Protein AF-A0A3D1JQL0-F1 (afdb_monomer_lite)

Sequence (124 aa):
MVAGLLCALAGPVAAADKVALISSTMVLERKFKLMQEAARAQGVELAWTQVDAEGEKGVARVLDGARLVIVDAPRSEDQALVERVAGAQIRAARLPGVGIHVMSPPVRLRPQGLPPAQAQRVFD

Foldseek 3Di:
DPDPPPVVPCDPPPQAQAEEEEFAVVDPVVVVVVVQVVSVVVSHHYQYDHCVPCFLNSLVVRLVNHQEYEYEQQDPVRVVSCCVGNVVVVVVSLHWYWYAHNNPVVPRIDTDPDDPVVSVVVVD

Secondary structure (DSSP, 8-state):
--SSSSTTS-------EEEEEEE-TTS-HHHHHHHHHHHHHTTEEEEEEETTTTHHHHHHHHHTT-SEEEEE--SHHHHHHHHHHHHHHHHHHT--EEEE-TT-GGGSEEEESS-HHHHHHHH-

Structure (mmCIF, N/CA/C/O backbone):
data_AF-A0A3D1JQL0-F1
#
_entry.id   AF-A0A3D1JQL0-F1
#
loop_
_atom_site.group_PDB
_atom_site.id
_atom_site.type_symbol
_atom_site.label_atom_id
_atom_site.label_alt_id
_atom_site.label_comp_id
_atom_site.label_asym_id
_atom_site.label_entity_id
_atom_site.label_seq_id
_atom_site.pdbx_PDB_ins_code
_atom_site.Cartn_x
_atom_site.Cartn_y
_atom_site.Cartn_z
_atom_site.occupancy
_atom_site.B_iso_or_equiv
_atom_site.auth_seq_id
_atom_site.auth_comp_id
_atom_site.auth_asym_id
_atom_site.auth_atom_id
_atom_site.pdbx_PDB_model_num
ATOM 1 N N . MET A 1 1 ? -22.987 20.445 40.767 1.00 41.12 1 MET A N 1
ATOM 2 C CA . MET A 1 1 ? -22.070 19.344 40.394 1.00 41.12 1 MET A CA 1
ATOM 3 C C . MET A 1 1 ? -22.848 18.230 39.686 1.00 41.12 1 MET A C 1
ATOM 5 O O . MET A 1 1 ? -23.111 17.216 40.305 1.00 41.12 1 MET A O 1
ATOM 9 N N . VAL A 1 2 ? -23.265 18.406 38.425 1.00 45.25 2 VAL A N 1
ATOM 10 C CA . VAL A 1 2 ? -23.885 17.323 37.618 1.00 45.25 2 VAL A CA 1
ATOM 11 C C . VAL A 1 2 ? -23.589 17.567 36.128 1.00 45.25 2 VAL A C 1
ATOM 13 O O . VAL A 1 2 ? -24.484 17.802 35.331 1.00 45.25 2 VAL A O 1
ATOM 16 N N . ALA A 1 3 ? -22.310 17.615 35.754 1.00 44.72 3 ALA A N 1
ATOM 17 C CA . ALA A 1 3 ? -21.904 17.733 34.343 1.00 44.72 3 ALA A CA 1
ATOM 18 C C . ALA A 1 3 ? -20.749 16.787 33.957 1.00 44.72 3 ALA A C 1
ATOM 20 O O . ALA A 1 3 ? -20.363 16.731 32.797 1.00 44.72 3 ALA A O 1
ATOM 21 N N . GLY A 1 4 ? -20.204 16.022 34.911 1.00 45.16 4 GLY A N 1
ATOM 22 C CA . GLY A 1 4 ? -19.012 15.191 34.697 1.00 45.16 4 GLY A CA 1
ATOM 23 C C . GLY A 1 4 ? -19.271 13.729 34.319 1.00 45.16 4 GLY A C 1
ATOM 24 O O . GLY A 1 4 ? -18.312 13.012 34.069 1.00 45.16 4 GLY A O 1
ATOM 25 N N . LEU A 1 5 ? -20.527 13.262 34.288 1.00 47.19 5 LEU A N 1
ATOM 26 C CA . LEU A 1 5 ? -20.834 11.823 34.185 1.00 47.19 5 LEU A CA 1
ATOM 27 C C . LEU A 1 5 ? -21.217 11.342 32.771 1.00 47.19 5 LEU A C 1
ATOM 29 O O . LEU A 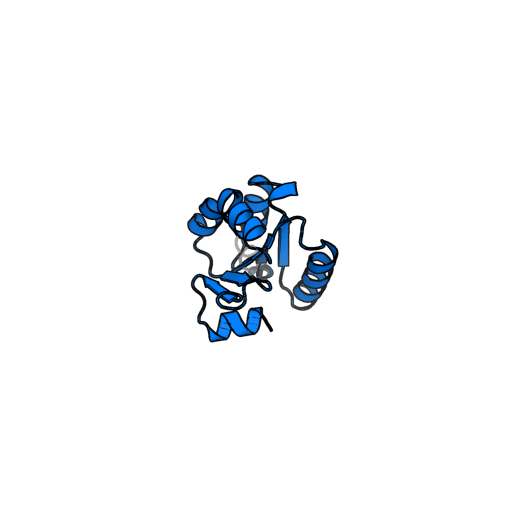1 5 ? -21.353 10.145 32.553 1.00 47.19 5 LEU A O 1
ATOM 33 N N . LEU A 1 6 ? -21.371 12.243 31.796 1.00 40.00 6 LEU A N 1
ATOM 34 C CA . LEU A 1 6 ? -21.814 11.883 30.437 1.00 40.00 6 LEU A CA 1
ATOM 35 C C . LEU A 1 6 ? -20.669 11.644 29.436 1.00 40.00 6 LEU A C 1
ATOM 37 O O . LEU A 1 6 ? -20.901 11.036 28.397 1.00 40.00 6 LEU A O 1
ATOM 41 N N . CYS A 1 7 ? -19.427 12.021 29.758 1.00 46.16 7 CYS A N 1
ATOM 42 C CA . CYS A 1 7 ? -18.273 11.773 28.878 1.00 46.16 7 CYS A CA 1
ATOM 43 C C . CYS A 1 7 ? -17.655 10.368 29.023 1.00 46.16 7 CYS A C 1
ATOM 45 O O . CYS A 1 7 ? -16.744 10.035 28.274 1.00 46.16 7 CYS A O 1
ATOM 47 N N . ALA A 1 8 ? -18.137 9.535 29.952 1.00 46.69 8 ALA A N 1
ATOM 48 C CA . ALA A 1 8 ? -17.598 8.190 30.189 1.00 46.69 8 ALA A CA 1
ATOM 49 C C . ALA A 1 8 ? -18.306 7.073 29.391 1.00 46.69 8 ALA A C 1
ATOM 51 O O . ALA A 1 8 ? -17.913 5.915 29.489 1.00 46.69 8 ALA A O 1
ATOM 52 N N . LEU A 1 9 ? -19.342 7.402 28.605 1.00 47.66 9 LEU A N 1
ATOM 53 C CA . LEU A 1 9 ? -20.126 6.431 27.822 1.00 47.66 9 LEU A CA 1
ATOM 54 C C . LEU A 1 9 ? -19.889 6.508 26.308 1.00 47.66 9 LEU A C 1
ATOM 56 O O . LEU A 1 9 ? -20.418 5.682 25.566 1.00 47.66 9 LEU A O 1
ATOM 60 N N . ALA A 1 10 ? -19.050 7.433 25.839 1.00 44.28 10 ALA A N 1
ATOM 61 C CA . ALA A 1 10 ? -18.492 7.361 24.495 1.00 44.28 10 ALA A CA 1
ATOM 62 C C . ALA A 1 10 ? -17.338 6.349 24.508 1.00 44.28 10 ALA A C 1
ATOM 64 O O . ALA A 1 10 ? -16.163 6.712 24.467 1.00 44.28 10 ALA A O 1
ATOM 65 N N . GLY A 1 11 ? -17.680 5.063 24.639 1.00 44.03 11 GLY A N 1
ATOM 66 C CA . GLY A 1 11 ? -16.738 3.989 24.343 1.00 44.03 11 GLY A CA 1
ATOM 67 C C . GLY A 1 11 ? -16.144 4.215 22.949 1.00 44.03 11 GLY A C 1
ATOM 68 O O . GLY A 1 11 ? -16.818 4.805 22.097 1.00 44.03 11 GLY A O 1
ATOM 69 N N . PRO A 1 12 ? -14.889 3.805 22.701 1.00 45.38 12 PRO A N 1
ATOM 70 C CA . PRO A 1 12 ? -14.293 3.972 21.390 1.00 45.38 12 PRO A CA 1
ATOM 71 C C . PRO A 1 12 ? -15.214 3.272 20.394 1.00 45.38 12 PRO A C 1
ATOM 73 O O . PRO A 1 12 ? -15.405 2.058 20.466 1.00 45.38 12 PRO A O 1
ATOM 76 N N . VAL A 1 13 ? -15.812 4.041 19.478 1.00 41.56 13 VAL A N 1
ATOM 77 C CA . VAL A 1 13 ? -16.241 3.485 18.195 1.00 41.56 13 VAL A CA 1
ATOM 78 C C . VAL A 1 13 ? -15.018 2.720 17.728 1.00 41.56 13 VAL A C 1
ATOM 80 O O . VAL A 1 13 ? -13.959 3.335 17.599 1.00 41.56 13 VAL A O 1
ATOM 83 N N . ALA A 1 14 ? -15.113 1.393 17.640 1.00 45.06 14 ALA A N 1
ATOM 84 C CA . ALA A 1 14 ? -14.010 0.565 17.190 1.00 45.06 14 ALA A CA 1
ATOM 85 C C . ALA A 1 14 ? -13.606 1.115 15.824 1.00 45.06 14 ALA A C 1
ATOM 87 O O . ALA A 1 14 ? -14.321 0.927 14.840 1.00 45.06 14 ALA A O 1
ATOM 88 N N . ALA A 1 15 ? -12.547 1.926 15.805 1.00 55.78 15 ALA A N 1
ATOM 89 C CA . ALA A 1 15 ? -12.046 2.514 14.585 1.00 55.78 15 ALA A CA 1
ATOM 90 C C . ALA A 1 15 ? -11.703 1.325 13.698 1.00 55.78 15 ALA A C 1
ATOM 92 O O . ALA A 1 15 ? -10.980 0.435 14.152 1.00 55.78 15 ALA A O 1
ATOM 93 N N . ALA A 1 16 ? -12.299 1.282 12.505 1.00 63.28 16 ALA A N 1
ATOM 94 C CA . ALA A 1 16 ? -12.028 0.244 11.527 1.00 63.28 16 ALA A CA 1
ATOM 95 C C . ALA A 1 16 ? -10.515 0.021 11.463 1.00 63.28 16 ALA A C 1
ATOM 97 O O . ALA A 1 16 ? -9.754 0.992 11.387 1.00 63.28 16 ALA A O 1
ATOM 98 N N . ASP A 1 17 ? -10.073 -1.234 11.550 1.00 88.44 17 ASP A N 1
ATOM 99 C CA . ASP A 1 17 ? -8.651 -1.523 11.420 1.00 88.44 17 ASP A CA 1
ATOM 100 C C . ASP A 1 17 ? -8.205 -1.001 10.052 1.00 88.44 17 ASP A C 1
ATOM 102 O O . ASP A 1 17 ? -8.734 -1.407 9.015 1.00 88.44 17 ASP A O 1
ATOM 106 N N . LYS A 1 18 ? -7.287 -0.031 10.050 1.00 94.75 18 LYS A N 1
ATOM 107 C CA . LYS A 1 18 ? -6.802 0.592 8.822 1.00 94.75 18 LYS A CA 1
ATOM 108 C C . LYS A 1 18 ? -5.606 -0.179 8.280 1.00 94.75 18 LYS A C 1
ATOM 110 O O . LYS A 1 18 ? -4.629 -0.423 8.993 1.00 94.75 18 LYS A O 1
ATOM 115 N N . VAL A 1 19 ? -5.663 -0.523 7.002 1.00 95.81 19 VAL A N 1
ATOM 116 C CA . VAL A 1 19 ? -4.597 -1.176 6.244 1.00 95.81 19 VAL A CA 1
ATOM 117 C C . VAL A 1 19 ? -4.103 -0.211 5.175 1.00 95.81 19 VAL A C 1
ATOM 119 O O . VAL A 1 19 ? -4.881 0.275 4.352 1.00 95.81 19 VAL A O 1
ATOM 122 N N . ALA A 1 20 ? -2.800 0.058 5.178 1.00 97.31 20 ALA A N 1
ATOM 123 C CA . ALA A 1 20 ? -2.141 0.836 4.141 1.00 97.31 20 ALA A CA 1
ATOM 124 C C . ALA A 1 20 ? -1.753 -0.078 2.974 1.00 97.31 20 ALA A C 1
ATOM 126 O O . ALA A 1 20 ? -1.102 -1.100 3.183 1.00 97.31 20 ALA A O 1
ATOM 127 N N . LEU A 1 21 ? -2.096 0.308 1.748 1.00 97.00 21 LEU A N 1
ATOM 128 C CA . LEU A 1 21 ? -1.628 -0.336 0.525 1.00 97.00 21 LEU A CA 1
ATOM 129 C C . LEU A 1 21 ? -0.783 0.648 -0.288 1.00 97.00 21 LEU A C 1
ATOM 131 O O . LEU A 1 21 ? -1.238 1.725 -0.669 1.00 97.00 21 LEU A O 1
ATOM 135 N N . ILE A 1 22 ? 0.461 0.272 -0.563 1.00 97.25 22 ILE A N 1
ATOM 136 C CA . ILE A 1 22 ? 1.428 1.086 -1.302 1.00 97.25 22 ILE A CA 1
ATOM 137 C C . ILE A 1 22 ? 1.786 0.342 -2.587 1.00 97.25 22 ILE A C 1
ATOM 139 O O . ILE A 1 22 ? 2.212 -0.812 -2.536 1.00 97.25 22 ILE A O 1
ATOM 143 N N . SER A 1 23 ? 1.603 0.991 -3.735 1.00 96.81 23 SER A N 1
ATOM 144 C CA . SER A 1 23 ? 1.845 0.391 -5.052 1.00 96.81 23 SER A CA 1
ATOM 145 C C . SER A 1 23 ? 2.393 1.409 -6.065 1.00 96.81 23 SER A C 1
ATOM 147 O O . SER A 1 23 ? 2.790 2.508 -5.676 1.00 96.81 23 SER A O 1
ATOM 149 N N . SER A 1 24 ? 2.432 1.050 -7.351 1.00 94.88 24 SER A N 1
ATOM 150 C CA . SER A 1 24 ? 2.766 1.909 -8.498 1.00 94.88 24 SER A CA 1
ATOM 151 C C . SER A 1 24 ? 1.624 1.919 -9.528 1.00 94.88 24 SER A C 1
ATOM 153 O O . SER A 1 24 ? 0.695 1.108 -9.449 1.00 94.88 24 SER A O 1
ATOM 155 N N . THR A 1 25 ? 1.685 2.808 -10.523 1.00 93.38 25 THR A N 1
ATOM 156 C CA . THR A 1 25 ? 0.691 2.897 -11.616 1.00 93.38 25 THR A CA 1
ATOM 157 C C . THR A 1 25 ? 0.658 1.677 -12.536 1.00 93.38 25 THR A C 1
ATOM 159 O O . THR A 1 25 ? -0.316 1.488 -13.266 1.00 93.38 25 THR A O 1
ATOM 162 N N . MET A 1 26 ? 1.661 0.793 -12.465 1.00 90.44 26 MET A N 1
ATOM 163 C CA . MET A 1 26 ? 1.616 -0.521 -13.117 1.00 90.44 26 MET A CA 1
ATOM 164 C C . MET A 1 26 ? 0.425 -1.360 -12.620 1.00 90.44 26 MET A C 1
ATOM 166 O O . MET A 1 26 ? -0.186 -2.108 -13.388 1.00 90.44 26 MET A O 1
ATOM 170 N N . VAL A 1 27 ? 0.059 -1.250 -11.341 1.00 87.00 27 VAL A N 1
ATOM 171 C CA . VAL A 1 27 ? -1.102 -1.964 -10.808 1.00 87.00 27 VAL A CA 1
ATOM 172 C C . VAL A 1 27 ? -2.361 -1.128 -11.018 1.00 87.00 27 VAL A C 1
ATOM 174 O O . VAL A 1 27 ? -2.457 0.014 -10.579 1.00 87.00 27 VAL A O 1
ATOM 177 N N . LEU A 1 28 ? -3.358 -1.719 -11.678 1.00 88.56 28 LEU A N 1
ATOM 178 C CA . LEU A 1 28 ? -4.597 -1.032 -12.042 1.00 88.56 28 LEU A CA 1
ATOM 179 C C . LEU A 1 28 ? -5.378 -0.572 -10.804 1.00 88.56 28 LEU A C 1
ATOM 181 O O . LEU A 1 28 ? -5.759 -1.403 -9.980 1.00 88.56 28 LEU A O 1
ATOM 185 N N . GLU A 1 29 ? -5.759 0.708 -10.745 1.00 90.38 29 GLU A N 1
ATOM 186 C CA . GLU A 1 29 ? -6.573 1.264 -9.647 1.00 90.38 29 GLU A CA 1
ATOM 187 C C . GLU A 1 29 ? -7.863 0.478 -9.384 1.00 90.38 29 GLU A C 1
ATOM 189 O O . GLU A 1 29 ? -8.332 0.379 -8.250 1.00 90.38 29 GLU A O 1
ATOM 194 N N . ARG A 1 30 ? -8.453 -0.110 -10.435 1.00 92.25 30 ARG A N 1
ATOM 195 C CA . ARG A 1 30 ? -9.653 -0.947 -10.311 1.00 92.25 30 ARG A CA 1
ATOM 196 C C . ARG A 1 30 ? -9.440 -2.104 -9.330 1.00 92.25 30 ARG A C 1
ATOM 198 O O . ARG A 1 30 ? -10.375 -2.443 -8.614 1.00 92.25 30 ARG A O 1
ATOM 205 N N . LYS A 1 31 ? -8.230 -2.675 -9.261 1.00 90.75 31 LYS A N 1
ATOM 206 C CA . LYS A 1 31 ? -7.869 -3.693 -8.264 1.00 90.75 31 LYS A CA 1
ATOM 207 C C . LYS A 1 31 ? -8.059 -3.143 -6.852 1.00 90.75 31 LYS A C 1
ATOM 209 O O . LYS A 1 31 ? -8.717 -3.778 -6.037 1.00 90.75 31 LYS A O 1
ATOM 214 N N . PHE A 1 32 ? -7.541 -1.947 -6.583 1.00 92.81 32 PHE A N 1
ATOM 215 C CA . PHE A 1 32 ? -7.611 -1.341 -5.256 1.00 92.81 32 PHE A CA 1
ATOM 216 C C . PHE A 1 32 ? -9.027 -0.938 -4.875 1.00 92.81 32 PHE A C 1
ATOM 218 O O . PHE A 1 32 ? -9.416 -1.172 -3.739 1.00 92.81 32 PHE A O 1
ATOM 225 N N . LYS A 1 33 ? -9.834 -0.440 -5.817 1.00 93.00 33 LYS A N 1
ATOM 226 C CA . LYS A 1 33 ? -11.259 -0.162 -5.569 1.00 93.00 33 LYS A CA 1
ATOM 227 C C . LYS A 1 33 ? -12.022 -1.426 -5.155 1.00 93.00 33 LYS A C 1
ATOM 229 O O . LYS A 1 33 ? -12.716 -1.408 -4.146 1.00 93.00 33 LYS A O 1
ATOM 234 N N . LEU A 1 34 ? -11.810 -2.542 -5.858 1.00 94.19 34 LEU A N 1
ATOM 235 C CA . LEU A 1 34 ? -12.414 -3.831 -5.494 1.00 94.19 34 LEU A CA 1
ATOM 236 C C . LEU A 1 34 ? -11.935 -4.322 -4.118 1.00 94.19 34 LEU A C 1
ATOM 238 O O . LEU A 1 34 ? -12.735 -4.795 -3.314 1.00 94.19 34 LEU A O 1
ATOM 242 N N . MET A 1 35 ? -10.642 -4.177 -3.815 1.00 93.44 35 MET A N 1
ATOM 243 C CA . MET A 1 35 ? -10.105 -4.519 -2.494 1.00 93.44 35 MET A CA 1
ATOM 244 C C . MET A 1 35 ? -10.665 -3.612 -1.390 1.00 93.44 35 MET A C 1
ATOM 246 O O . MET A 1 35 ? -10.934 -4.095 -0.295 1.00 93.44 35 MET A O 1
ATOM 250 N N . GLN A 1 36 ? -10.872 -2.319 -1.660 1.00 94.19 36 GLN A N 1
ATOM 251 C CA . GLN A 1 36 ? -11.485 -1.380 -0.718 1.00 94.19 36 GLN A CA 1
ATOM 252 C C . GLN A 1 36 ? -12.929 -1.753 -0.409 1.00 94.19 36 GLN A C 1
ATOM 254 O O . GLN A 1 36 ? -13.324 -1.736 0.752 1.00 94.19 36 GLN A O 1
ATOM 259 N N . GLU A 1 37 ? -13.709 -2.104 -1.430 1.00 93.31 37 GLU A N 1
ATOM 260 C CA . GLU A 1 37 ? -15.085 -2.573 -1.265 1.00 93.31 37 GLU A CA 1
ATOM 261 C C . GLU A 1 37 ? -15.135 -3.850 -0.417 1.00 93.31 37 GLU A C 1
ATOM 263 O O . GLU A 1 37 ? -15.902 -3.919 0.546 1.00 93.31 37 GLU A O 1
ATOM 268 N N . ALA A 1 38 ? -14.265 -4.821 -0.712 1.00 92.00 38 ALA A N 1
ATOM 269 C CA . ALA A 1 38 ? -14.163 -6.063 0.049 1.00 92.00 38 ALA A CA 1
ATOM 270 C C . ALA A 1 38 ? -13.719 -5.830 1.506 1.00 92.00 38 ALA A C 1
ATOM 272 O O . ALA A 1 38 ? -14.319 -6.383 2.425 1.00 92.00 38 ALA A O 1
ATOM 273 N N . ALA A 1 39 ? -12.710 -4.983 1.734 1.00 92.56 39 ALA A N 1
ATOM 274 C CA . ALA A 1 39 ? -12.238 -4.629 3.073 1.00 92.56 39 ALA A CA 1
ATOM 275 C C . ALA A 1 39 ? -13.330 -3.910 3.877 1.00 92.56 39 ALA A C 1
ATOM 277 O O . ALA A 1 39 ? -13.598 -4.263 5.026 1.00 92.56 39 ALA A O 1
ATOM 278 N N . ARG A 1 40 ? -14.035 -2.965 3.246 1.00 92.50 40 ARG A N 1
ATOM 279 C CA . ARG A 1 40 ? -15.133 -2.226 3.875 1.00 92.50 40 ARG A CA 1
ATOM 280 C C . ARG A 1 40 ? -16.277 -3.147 4.290 1.00 92.50 40 ARG A C 1
ATOM 282 O O . ARG A 1 40 ? -16.839 -2.947 5.364 1.00 92.50 40 ARG A O 1
ATOM 289 N N . ALA A 1 41 ? -16.601 -4.160 3.484 1.00 91.50 41 ALA A N 1
ATOM 290 C CA . ALA A 1 41 ? -17.599 -5.171 3.839 1.00 91.50 41 ALA A CA 1
ATOM 291 C C . ALA A 1 41 ? -17.222 -5.972 5.103 1.00 91.50 41 ALA A C 1
ATOM 293 O O . ALA A 1 41 ? -18.104 -6.510 5.765 1.00 91.50 41 ALA A O 1
ATOM 294 N N . GLN A 1 42 ? -15.934 -6.003 5.460 1.00 90.06 42 GLN A N 1
ATOM 295 C CA . GLN A 1 42 ? -15.394 -6.642 6.664 1.00 90.06 42 GLN A CA 1
ATOM 296 C C . GLN A 1 42 ? -15.097 -5.646 7.801 1.00 90.06 42 GLN A C 1
ATOM 298 O O . GLN A 1 42 ? -14.485 -6.018 8.798 1.00 90.06 42 GLN A O 1
ATOM 303 N N . GLY A 1 43 ? -15.494 -4.375 7.667 1.00 91.00 43 GLY A N 1
ATOM 304 C CA . GLY A 1 43 ? -15.217 -3.345 8.674 1.00 91.00 43 GLY A CA 1
ATOM 305 C C . GLY A 1 43 ? -13.749 -2.903 8.744 1.00 91.00 43 GLY A C 1
ATOM 306 O O . GLY A 1 43 ? -13.331 -2.352 9.758 1.00 91.00 43 GLY A O 1
ATOM 307 N N . VAL A 1 44 ? -12.975 -3.134 7.680 1.00 92.81 44 VAL A N 1
ATOM 308 C CA . VAL A 1 44 ? -11.566 -2.736 7.543 1.00 92.81 44 VAL A CA 1
ATOM 309 C C . VAL A 1 44 ? -11.477 -1.525 6.615 1.00 92.81 44 VAL A C 1
ATOM 311 O O . VAL A 1 44 ? -12.050 -1.519 5.523 1.00 92.81 44 VAL A O 1
ATOM 314 N N . GLU A 1 45 ? -10.736 -0.494 7.019 1.00 95.56 45 GLU A N 1
ATOM 315 C CA . GLU A 1 45 ? -10.418 0.628 6.134 1.00 95.56 45 GLU A CA 1
ATOM 316 C C . GLU A 1 45 ? -9.183 0.269 5.304 1.00 95.56 45 GLU A C 1
ATOM 318 O O . GLU A 1 45 ? -8.080 0.180 5.831 1.00 95.56 45 GLU A O 1
ATOM 323 N N . LEU A 1 46 ? -9.333 0.093 3.992 1.00 96.50 46 LEU A N 1
ATOM 324 C CA . LEU A 1 46 ? -8.184 -0.025 3.096 1.00 96.50 46 LEU A CA 1
ATOM 325 C C . LEU A 1 46 ? -7.879 1.341 2.468 1.00 96.50 46 LEU A C 1
ATOM 327 O O . LEU A 1 46 ? -8.642 1.839 1.638 1.00 96.50 46 LEU A O 1
ATOM 331 N N . ALA A 1 47 ? -6.749 1.940 2.832 1.00 97.12 47 ALA A N 1
ATOM 332 C CA . ALA A 1 47 ? -6.265 3.184 2.244 1.00 97.12 47 ALA A CA 1
ATOM 333 C C . ALA A 1 47 ? -5.096 2.883 1.304 1.00 97.12 47 ALA A C 1
ATOM 335 O O . ALA A 1 47 ? -4.132 2.240 1.712 1.00 97.12 47 ALA A O 1
ATOM 336 N N . TRP A 1 48 ? -5.160 3.350 0.055 1.00 97.56 48 TRP A N 1
ATOM 337 C CA . TRP A 1 48 ? -4.119 3.086 -0.939 1.00 97.56 48 TRP A CA 1
ATOM 338 C C . TRP A 1 48 ? -3.534 4.355 -1.562 1.00 97.56 48 TRP A C 1
ATOM 340 O O . TRP A 1 48 ? -4.140 5.432 -1.524 1.00 97.56 48 TRP A O 1
ATOM 350 N N . THR A 1 49 ? -2.314 4.207 -2.075 1.00 97.75 49 THR A N 1
ATOM 351 C CA . THR A 1 49 ? -1.557 5.228 -2.802 1.00 97.75 49 THR A CA 1
ATOM 352 C C . THR A 1 49 ? -0.692 4.568 -3.874 1.00 97.75 49 THR A C 1
ATOM 354 O O . THR A 1 49 ? -0.225 3.435 -3.704 1.00 97.75 49 THR A O 1
ATOM 357 N N . GLN A 1 50 ? -0.438 5.298 -4.956 1.00 97.19 50 GLN A N 1
ATOM 358 C CA . GLN A 1 50 ? 0.555 4.948 -5.969 1.00 97.19 50 GLN A CA 1
ATOM 359 C C . GLN A 1 50 ? 1.736 5.917 -5.866 1.00 97.19 50 GLN A C 1
ATOM 361 O O . GLN A 1 50 ? 1.566 7.135 -5.954 1.00 97.19 50 GLN A O 1
ATOM 366 N N . VAL A 1 51 ? 2.942 5.392 -5.636 1.00 96.94 51 VAL A N 1
ATOM 367 C CA . VAL A 1 51 ? 4.131 6.205 -5.309 1.00 96.94 51 VAL A CA 1
ATOM 368 C C . VAL A 1 51 ? 4.598 7.098 -6.463 1.00 96.94 51 VAL A C 1
ATOM 370 O O . VAL A 1 51 ? 5.220 8.127 -6.232 1.00 96.94 51 VAL A O 1
ATOM 373 N N . ASP A 1 52 ? 4.286 6.725 -7.696 1.00 95.19 52 ASP A N 1
ATOM 374 C CA . ASP A 1 52 ? 4.548 7.464 -8.933 1.00 95.19 52 ASP A CA 1
ATOM 375 C C . ASP A 1 52 ? 3.452 8.471 -9.302 1.00 95.19 52 ASP A C 1
ATOM 377 O O . ASP A 1 52 ? 3.676 9.304 -10.177 1.00 95.19 52 ASP A O 1
ATOM 381 N N . ALA A 1 53 ? 2.306 8.442 -8.615 1.00 96.00 53 ALA A N 1
ATOM 382 C CA . ALA A 1 53 ? 1.234 9.421 -8.778 1.00 96.00 53 ALA A CA 1
ATOM 383 C C . ALA A 1 53 ? 1.215 10.457 -7.639 1.00 96.00 53 ALA A C 1
ATOM 385 O O . ALA A 1 53 ? 1.177 11.6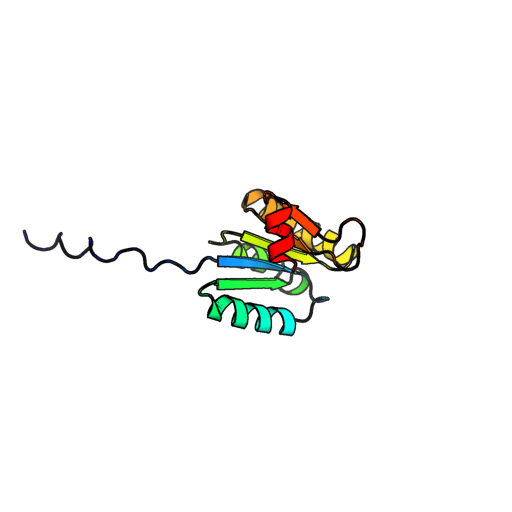60 -7.887 1.00 96.00 53 ALA A O 1
ATOM 386 N N . GLU A 1 54 ? 1.265 10.003 -6.382 1.00 96.75 54 GLU A N 1
ATOM 387 C CA . GLU A 1 54 ? 1.104 10.860 -5.194 1.00 96.75 54 GLU A CA 1
ATOM 388 C C . GLU A 1 54 ? 2.406 11.083 -4.405 1.00 96.75 54 GLU A C 1
ATOM 390 O O . GLU A 1 54 ? 2.466 11.946 -3.518 1.00 96.75 54 GLU A O 1
ATOM 395 N N . GLY A 1 55 ? 3.456 10.312 -4.704 1.00 97.19 55 GLY A N 1
ATOM 396 C CA . GLY A 1 55 ? 4.751 10.418 -4.038 1.00 97.19 55 GLY A CA 1
ATOM 397 C C . GLY A 1 55 ? 4.688 10.201 -2.524 1.00 97.19 55 GLY A C 1
ATOM 398 O O . GLY A 1 55 ? 3.797 9.544 -1.982 1.00 97.19 55 GLY A O 1
ATOM 399 N N . GLU A 1 56 ? 5.645 10.805 -1.823 1.00 97.56 56 GLU A N 1
ATOM 400 C CA . GLU A 1 56 ? 5.795 10.714 -0.366 1.00 97.56 56 GLU A CA 1
ATOM 401 C C . GLU A 1 56 ? 4.575 11.213 0.420 1.00 97.56 56 GLU A C 1
ATOM 403 O O . GLU A 1 56 ? 4.314 10.735 1.523 1.00 97.56 56 GLU A O 1
ATOM 408 N N . LYS A 1 57 ? 3.810 12.162 -0.137 1.00 97.69 57 LYS A N 1
ATOM 409 C CA . LYS A 1 57 ? 2.607 12.703 0.514 1.00 97.69 57 LYS A CA 1
ATOM 410 C C . LYS A 1 57 ? 1.490 11.666 0.571 1.00 97.69 57 LYS A C 1
ATOM 412 O O . LYS A 1 57 ? 0.853 11.515 1.612 1.00 97.69 57 LYS A O 1
ATOM 417 N N . GLY A 1 58 ? 1.278 10.936 -0.525 1.00 97.56 58 GLY A N 1
ATOM 418 C CA . GLY A 1 58 ? 0.321 9.833 -0.557 1.00 97.56 58 GLY A CA 1
ATOM 419 C C . GLY A 1 58 ? 0.713 8.718 0.411 1.00 97.56 58 GLY A C 1
ATOM 420 O O . GLY A 1 58 ? -0.141 8.196 1.123 1.00 97.56 58 GLY A O 1
ATOM 421 N N . VAL A 1 59 ? 2.014 8.412 0.511 1.00 97.88 59 VAL A N 1
ATOM 422 C CA . VAL A 1 59 ? 2.546 7.420 1.464 1.00 97.88 59 VAL A CA 1
ATOM 423 C C . VAL A 1 59 ? 2.249 7.822 2.910 1.00 97.88 59 VAL A C 1
ATOM 425 O O . VAL A 1 59 ? 1.667 7.030 3.651 1.00 97.88 59 VAL A O 1
ATOM 428 N N . ALA A 1 60 ? 2.550 9.063 3.296 1.00 97.75 60 ALA A N 1
ATOM 429 C CA . ALA A 1 60 ? 2.267 9.550 4.645 1.00 97.75 60 ALA A CA 1
ATOM 430 C C . ALA A 1 60 ? 0.767 9.463 4.988 1.00 97.75 60 ALA A C 1
ATOM 432 O O . ALA A 1 60 ? 0.402 8.987 6.061 1.00 97.75 60 ALA A O 1
ATOM 433 N N . ARG A 1 61 ? -0.110 9.844 4.047 1.00 97.75 61 ARG A N 1
ATOM 434 C CA . ARG A 1 61 ? -1.575 9.793 4.204 1.00 97.75 61 ARG A CA 1
ATOM 435 C C . ARG A 1 61 ? -2.102 8.377 4.457 1.00 97.75 61 ARG A C 1
ATOM 437 O O . ARG A 1 61 ? -3.012 8.189 5.268 1.00 97.75 61 ARG A O 1
ATOM 444 N N . VAL A 1 62 ? -1.593 7.381 3.732 1.00 97.56 62 VAL A N 1
ATOM 445 C CA . VAL A 1 62 ? -2.083 6.002 3.889 1.00 97.56 62 VAL A CA 1
ATOM 446 C C . VAL A 1 62 ? -1.515 5.323 5.128 1.00 97.56 62 VAL A C 1
ATOM 448 O O . VAL A 1 62 ? -2.227 4.529 5.733 1.00 97.56 62 VAL A O 1
ATOM 451 N N . LEU A 1 63 ? -0.280 5.653 5.524 1.00 97.19 63 LEU A N 1
ATOM 452 C CA . LEU A 1 63 ? 0.354 5.107 6.727 1.00 97.19 63 LEU A CA 1
ATOM 453 C C . LEU A 1 63 ? -0.227 5.685 8.023 1.00 97.19 63 LEU A C 1
ATOM 455 O O . LEU A 1 63 ? -0.228 4.991 9.038 1.00 97.19 63 LEU A O 1
ATOM 459 N N . ASP A 1 64 ? -0.728 6.921 8.007 1.00 95.94 64 ASP A N 1
ATOM 460 C CA . ASP A 1 64 ? -1.312 7.559 9.189 1.00 95.94 64 ASP A CA 1
ATOM 461 C C . ASP A 1 64 ? -2.475 6.735 9.767 1.00 95.94 64 ASP A C 1
ATOM 463 O O . ASP A 1 64 ? -3.457 6.456 9.080 1.00 95.94 64 ASP A O 1
ATOM 467 N N . GLY A 1 65 ? -2.352 6.294 11.019 1.00 93.94 65 GLY A N 1
ATOM 468 C CA . GLY A 1 65 ? -3.341 5.441 11.690 1.00 93.94 65 GLY A CA 1
ATOM 469 C C . GLY A 1 65 ? -3.442 3.995 11.178 1.00 93.94 65 GLY A C 1
ATOM 470 O O . GLY A 1 65 ? -4.283 3.245 11.676 1.00 93.94 65 GLY A O 1
ATOM 471 N N . ALA A 1 66 ? -2.614 3.575 10.213 1.00 96.19 66 ALA A N 1
ATOM 472 C CA . ALA A 1 66 ? -2.604 2.196 9.730 1.00 96.19 66 ALA A CA 1
ATOM 473 C C . ALA A 1 66 ? -2.001 1.237 10.768 1.00 96.19 66 ALA A C 1
ATOM 475 O O . ALA A 1 66 ? -1.063 1.573 11.488 1.00 96.19 66 ALA A O 1
ATOM 476 N N . ARG A 1 67 ? -2.525 0.011 10.821 1.00 94.56 67 ARG A N 1
ATOM 477 C CA . ARG A 1 67 ? -2.034 -1.075 11.689 1.00 94.56 67 ARG A CA 1
ATOM 478 C C . ARG A 1 67 ? -1.306 -2.174 10.921 1.00 94.56 67 ARG A C 1
ATOM 480 O O . ARG A 1 67 ? -0.642 -3.009 11.529 1.00 94.56 67 ARG A O 1
ATOM 487 N N . LEU A 1 68 ? -1.431 -2.168 9.597 1.00 93.31 68 LEU A N 1
ATOM 488 C CA . LEU A 1 68 ? -0.816 -3.120 8.681 1.00 93.31 68 LEU A CA 1
ATOM 489 C C . LEU A 1 68 ? -0.412 -2.397 7.393 1.00 93.31 68 LEU A C 1
ATOM 491 O O . LEU A 1 68 ? -1.150 -1.528 6.925 1.00 93.31 68 LEU A O 1
ATOM 495 N N . VAL A 1 69 ? 0.718 -2.784 6.800 1.00 95.56 69 VAL A N 1
ATOM 496 C CA . VAL A 1 69 ? 1.152 -2.303 5.481 1.00 95.56 69 VAL A CA 1
ATOM 497 C C . VAL A 1 69 ? 1.244 -3.443 4.462 1.00 95.56 69 VAL A C 1
ATOM 499 O O . VAL A 1 69 ? 1.831 -4.492 4.717 1.00 95.56 69 VAL A O 1
ATOM 502 N N . ILE A 1 70 ? 0.678 -3.234 3.278 1.00 95.19 70 ILE A N 1
ATOM 503 C CA . ILE A 1 70 ? 0.816 -4.112 2.115 1.00 95.19 70 ILE A CA 1
ATOM 504 C C . ILE A 1 70 ? 1.575 -3.333 1.043 1.00 95.19 70 ILE A C 1
ATOM 506 O O . ILE A 1 70 ? 1.159 -2.247 0.640 1.00 95.19 70 ILE A O 1
ATOM 510 N N . VAL A 1 71 ? 2.686 -3.890 0.572 1.00 95.06 71 VAL A N 1
ATOM 511 C CA . VAL A 1 71 ? 3.439 -3.357 -0.566 1.00 95.06 71 VAL A CA 1
ATOM 512 C C . VAL A 1 71 ? 3.154 -4.226 -1.782 1.00 95.06 71 VAL A C 1
ATOM 514 O O . VAL A 1 71 ? 3.598 -5.368 -1.836 1.00 95.06 71 VAL A O 1
ATOM 517 N N . ASP A 1 72 ? 2.426 -3.697 -2.760 1.00 93.12 72 ASP A N 1
ATOM 518 C CA . ASP A 1 72 ? 2.096 -4.399 -4.003 1.00 93.12 72 ASP A CA 1
ATOM 519 C C . ASP A 1 72 ? 2.946 -3.849 -5.148 1.00 93.12 72 ASP A C 1
ATOM 521 O O . ASP A 1 72 ? 2.639 -2.809 -5.728 1.00 93.12 72 ASP A O 1
ATOM 525 N N . ALA A 1 73 ? 4.052 -4.531 -5.439 1.00 91.38 73 ALA A N 1
ATOM 526 C CA . ALA A 1 73 ? 5.042 -4.107 -6.424 1.00 91.38 73 ALA A CA 1
ATOM 527 C C . ALA A 1 73 ? 5.451 -5.324 -7.273 1.00 91.38 73 ALA A C 1
ATOM 529 O O . ALA A 1 73 ? 6.363 -6.067 -6.884 1.00 91.38 73 ALA A O 1
ATOM 530 N N . PRO A 1 74 ? 4.751 -5.586 -8.395 1.00 83.00 74 PRO A N 1
ATOM 531 C CA . PRO A 1 74 ? 4.841 -6.855 -9.110 1.00 83.00 74 PRO A CA 1
ATOM 532 C C . PRO A 1 74 ? 6.200 -7.082 -9.780 1.00 83.00 74 PRO A C 1
ATOM 534 O O . PRO A 1 74 ? 6.652 -8.228 -9.797 1.00 83.00 74 PRO A O 1
ATOM 537 N N . ARG A 1 75 ? 6.853 -6.030 -10.301 1.00 88.94 75 ARG A N 1
ATOM 538 C CA . ARG A 1 75 ? 8.159 -6.092 -10.987 1.00 88.94 75 ARG A CA 1
ATOM 539 C C . ARG A 1 75 ? 9.286 -5.531 -10.128 1.00 88.94 75 ARG A C 1
ATOM 541 O O . ARG A 1 75 ? 9.051 -4.788 -9.179 1.00 88.94 75 ARG A O 1
ATOM 548 N N . SER A 1 76 ? 10.523 -5.852 -10.494 1.00 87.81 76 SER A N 1
ATOM 549 C CA . SER A 1 76 ? 11.717 -5.352 -9.804 1.00 87.81 76 SER A CA 1
ATOM 550 C C . SER A 1 76 ? 11.857 -3.828 -9.889 1.00 87.81 76 SER A C 1
ATOM 552 O O . SER A 1 76 ? 12.274 -3.209 -8.912 1.00 87.81 76 SER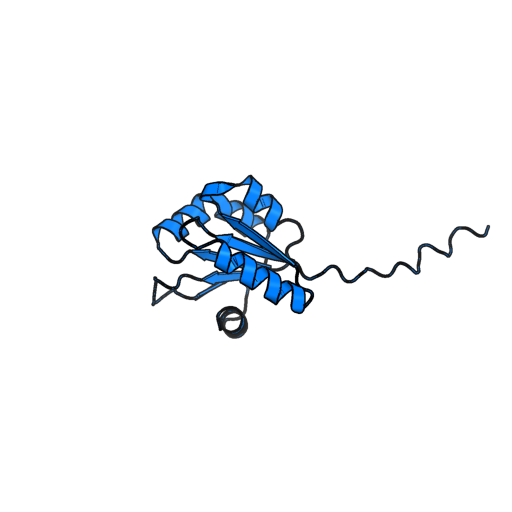 A O 1
ATOM 554 N N . GLU A 1 77 ? 11.482 -3.205 -11.014 1.00 90.44 77 GLU A N 1
ATOM 555 C CA . GLU A 1 77 ? 11.518 -1.739 -11.133 1.00 90.44 77 GLU A CA 1
ATOM 556 C C . GLU A 1 77 ? 10.502 -1.071 -10.196 1.00 90.44 77 GLU A C 1
ATOM 558 O O . GLU A 1 77 ? 10.845 -0.107 -9.513 1.00 90.44 77 GLU A O 1
ATOM 563 N N . ASP A 1 78 ? 9.286 -1.623 -10.101 1.00 91.69 78 ASP A N 1
ATOM 564 C CA . ASP A 1 78 ? 8.252 -1.146 -9.174 1.00 91.69 78 ASP A CA 1
ATOM 565 C C . ASP A 1 78 ? 8.716 -1.282 -7.718 1.00 91.69 78 ASP A C 1
ATOM 567 O O . ASP A 1 78 ? 8.522 -0.379 -6.907 1.00 91.69 78 ASP A O 1
ATOM 571 N N . GLN A 1 79 ? 9.376 -2.397 -7.386 1.00 91.81 79 GLN A N 1
ATOM 572 C CA . GLN A 1 79 ? 9.943 -2.629 -6.055 1.00 91.81 79 GLN A CA 1
ATOM 573 C C . GLN A 1 79 ? 10.991 -1.573 -5.706 1.00 91.81 79 GLN A C 1
ATOM 575 O O . GLN A 1 79 ? 10.938 -0.985 -4.627 1.00 91.81 79 GLN A O 1
ATOM 580 N N . ALA A 1 80 ? 11.928 -1.310 -6.622 1.00 93.50 80 ALA A N 1
ATOM 581 C CA . ALA A 1 80 ? 12.960 -0.298 -6.430 1.00 93.50 80 ALA A CA 1
ATOM 582 C C . ALA A 1 80 ? 12.360 1.110 -6.304 1.00 93.50 80 ALA A C 1
ATOM 584 O O . ALA A 1 80 ? 12.818 1.908 -5.486 1.00 93.50 80 ALA A O 1
ATOM 585 N N . LEU A 1 81 ? 11.314 1.407 -7.077 1.00 95.44 81 LEU A N 1
ATOM 586 C CA . LEU A 1 81 ? 10.609 2.681 -7.017 1.00 95.44 81 LEU A CA 1
ATOM 587 C C . LEU A 1 81 ? 9.893 2.880 -5.676 1.00 95.44 81 LEU A C 1
ATOM 589 O O . LEU A 1 81 ? 10.057 3.931 -5.053 1.00 95.44 81 LEU A O 1
ATOM 593 N N . VAL A 1 82 ? 9.148 1.875 -5.208 1.00 95.69 82 VAL A N 1
ATOM 594 C CA . VAL A 1 82 ? 8.488 1.917 -3.896 1.00 95.69 82 VAL A CA 1
ATOM 595 C C . VAL A 1 82 ? 9.517 2.036 -2.778 1.00 95.69 82 VAL A C 1
ATOM 597 O O . VAL A 1 82 ? 9.345 2.865 -1.891 1.00 95.69 82 VAL A O 1
ATOM 600 N N . GLU A 1 83 ? 10.614 1.282 -2.826 1.00 95.44 83 GLU A N 1
ATOM 601 C CA . GLU A 1 83 ? 11.684 1.398 -1.832 1.00 95.44 83 GLU A CA 1
ATOM 602 C C . GLU A 1 83 ? 12.297 2.808 -1.822 1.00 95.44 83 GLU A C 1
ATOM 604 O O . GLU A 1 83 ? 12.471 3.392 -0.752 1.00 95.44 83 GLU A O 1
ATOM 609 N N . ARG A 1 84 ? 12.548 3.398 -3.000 1.00 97.12 84 ARG A N 1
ATOM 610 C CA . ARG A 1 84 ? 13.102 4.754 -3.130 1.00 97.12 84 ARG A CA 1
ATOM 611 C C . ARG A 1 84 ? 12.189 5.828 -2.535 1.00 97.12 84 ARG A C 1
ATOM 613 O O . ARG A 1 84 ? 12.695 6.759 -1.921 1.00 97.12 84 ARG A O 1
ATOM 620 N N . VAL A 1 85 ? 10.877 5.732 -2.757 1.00 97.69 85 VAL A N 1
ATOM 621 C CA . VAL A 1 85 ? 9.909 6.778 -2.371 1.00 97.69 85 VAL A CA 1
ATOM 622 C C . VAL A 1 85 ? 9.335 6.544 -0.972 1.00 97.69 85 VAL A C 1
ATOM 624 O O . VAL A 1 85 ? 9.195 7.475 -0.188 1.00 97.69 85 VAL A O 1
ATOM 627 N N . ALA A 1 86 ? 8.992 5.302 -0.642 1.00 96.88 86 ALA A N 1
ATOM 628 C CA . ALA A 1 86 ? 8.245 4.953 0.563 1.00 96.88 86 ALA A CA 1
ATOM 629 C C . ALA A 1 86 ? 9.086 4.222 1.621 1.00 96.88 86 ALA A C 1
ATOM 631 O O . ALA A 1 86 ? 8.690 4.191 2.786 1.00 96.88 86 ALA A O 1
ATOM 632 N N . GLY A 1 87 ? 10.239 3.643 1.260 1.00 94.62 87 GLY A N 1
ATOM 633 C CA . GLY A 1 87 ? 10.990 2.723 2.125 1.00 94.62 87 GLY A CA 1
ATOM 634 C C . GLY A 1 87 ? 11.357 3.311 3.490 1.00 94.62 87 GLY A C 1
ATOM 635 O O . GLY A 1 87 ? 11.211 2.646 4.519 1.00 94.62 87 GLY A O 1
ATOM 636 N N . ALA A 1 88 ? 11.767 4.584 3.530 1.00 96.62 88 ALA A N 1
ATOM 637 C CA . ALA A 1 88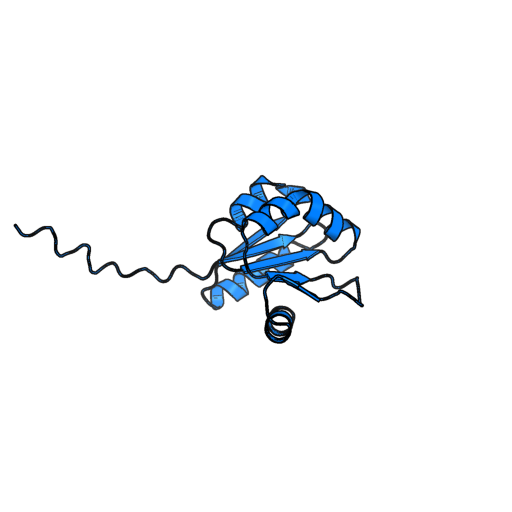 ? 12.073 5.279 4.781 1.00 96.62 88 ALA A CA 1
ATOM 638 C C . ALA A 1 88 ? 10.838 5.428 5.689 1.00 96.62 88 ALA A C 1
ATOM 640 O O . ALA A 1 88 ? 10.920 5.138 6.883 1.00 96.62 88 ALA A O 1
ATOM 641 N N . GLN A 1 89 ? 9.691 5.820 5.126 1.00 96.94 89 GLN A N 1
ATOM 642 C CA . GLN A 1 89 ? 8.445 6.004 5.878 1.00 96.94 89 GLN A CA 1
ATOM 643 C C . GLN A 1 89 ? 7.876 4.663 6.368 1.00 96.94 89 GLN A C 1
ATOM 645 O O . GLN A 1 89 ? 7.480 4.557 7.527 1.00 96.94 89 GLN A O 1
ATOM 650 N N . ILE A 1 90 ? 7.921 3.616 5.533 1.00 94.19 90 ILE A N 1
ATOM 651 C CA . ILE A 1 90 ? 7.498 2.255 5.904 1.00 94.19 90 ILE A CA 1
ATOM 652 C C . ILE A 1 90 ? 8.324 1.742 7.092 1.00 94.19 90 ILE A C 1
ATOM 654 O O . ILE A 1 90 ? 7.766 1.280 8.087 1.00 94.19 90 ILE A O 1
ATOM 658 N N . ARG A 1 91 ? 9.659 1.873 7.031 1.00 93.81 91 ARG A N 1
ATOM 659 C CA . ARG A 1 91 ? 10.543 1.477 8.141 1.00 93.81 91 ARG A CA 1
ATOM 660 C C . ARG A 1 91 ? 10.287 2.290 9.410 1.00 93.81 91 ARG A C 1
ATOM 662 O O . ARG A 1 91 ? 10.303 1.723 10.501 1.00 93.81 91 ARG A O 1
ATOM 669 N N . ALA A 1 92 ? 10.050 3.595 9.281 1.00 94.56 92 ALA A N 1
ATOM 670 C CA . ALA A 1 92 ? 9.765 4.471 10.415 1.00 94.56 92 ALA A CA 1
ATOM 671 C C . ALA A 1 92 ? 8.439 4.122 11.113 1.00 94.56 92 ALA A C 1
ATOM 673 O O . ALA A 1 92 ? 8.368 4.195 12.338 1.00 94.56 92 ALA A O 1
ATOM 674 N N . ALA A 1 93 ? 7.427 3.686 10.355 1.00 92.25 93 ALA A N 1
ATOM 675 C CA . ALA A 1 93 ? 6.120 3.307 10.888 1.00 92.25 93 ALA A CA 1
ATOM 676 C C . ALA A 1 93 ? 6.163 2.035 11.758 1.00 92.25 93 ALA A C 1
ATOM 678 O O . ALA A 1 93 ? 5.300 1.855 12.613 1.00 92.25 93 ALA A O 1
ATOM 679 N N . ARG A 1 94 ? 7.170 1.162 11.568 1.00 91.62 94 ARG A N 1
ATOM 680 C CA . ARG A 1 94 ? 7.354 -0.106 12.313 1.00 91.62 94 ARG A CA 1
ATOM 681 C C . ARG A 1 94 ? 6.100 -0.994 12.330 1.00 91.62 94 ARG A C 1
ATOM 683 O O . ARG A 1 94 ? 5.865 -1.727 13.291 1.00 91.62 94 ARG A O 1
ATOM 690 N N . LEU A 1 95 ? 5.300 -0.921 11.270 1.00 89.31 95 LEU A N 1
ATOM 691 C CA . LEU A 1 95 ? 4.080 -1.704 11.136 1.00 89.31 95 LEU A CA 1
ATOM 692 C C . LEU A 1 95 ? 4.402 -3.123 10.655 1.00 89.31 95 LEU A C 1
ATOM 694 O O . LEU A 1 95 ? 5.308 -3.296 9.835 1.00 89.31 95 LEU A O 1
ATOM 698 N N . PRO A 1 96 ? 3.650 -4.138 11.113 1.00 90.56 96 PRO A N 1
ATOM 699 C CA . PRO A 1 96 ? 3.663 -5.430 10.454 1.00 90.56 96 PRO A CA 1
ATOM 700 C C . PRO A 1 96 ? 3.127 -5.283 9.026 1.00 90.56 96 PRO A C 1
ATOM 702 O O . PRO A 1 96 ? 2.292 -4.422 8.732 1.00 90.56 96 PRO A O 1
ATOM 705 N N . GLY A 1 97 ? 3.583 -6.139 8.123 1.00 88.31 97 GLY A N 1
ATOM 706 C CA . GLY A 1 97 ? 3.199 -6.038 6.732 1.00 88.31 97 GLY A CA 1
ATOM 707 C C . GLY A 1 97 ? 3.686 -7.162 5.844 1.00 88.31 97 GLY A C 1
ATOM 708 O O . GLY A 1 97 ? 4.300 -8.138 6.286 1.00 88.31 97 GLY A O 1
ATOM 709 N N . VAL A 1 98 ? 3.390 -7.017 4.558 1.00 89.69 98 VAL A N 1
ATOM 710 C CA . VAL A 1 98 ? 3.751 -7.991 3.535 1.00 89.69 98 VAL A CA 1
ATOM 711 C C . VAL A 1 98 ? 4.032 -7.311 2.199 1.00 89.69 98 VAL A C 1
ATOM 713 O O . VAL A 1 98 ? 3.303 -6.421 1.770 1.00 89.69 98 VAL A O 1
ATOM 716 N N . GLY A 1 99 ? 5.107 -7.734 1.539 1.00 87.56 99 GLY A N 1
ATOM 717 C CA . GLY A 1 99 ? 5.394 -7.421 0.144 1.00 87.56 99 GLY A CA 1
ATOM 718 C C . GLY A 1 99 ? 4.850 -8.504 -0.784 1.00 87.56 99 GLY A C 1
ATOM 719 O O . GLY A 1 99 ? 5.110 -9.690 -0.565 1.00 87.56 99 GLY A O 1
ATOM 720 N N . ILE A 1 100 ? 4.113 -8.094 -1.813 1.00 86.94 100 ILE A N 1
ATOM 721 C CA . ILE A 1 100 ? 3.559 -8.935 -2.872 1.00 86.94 100 ILE A CA 1
ATOM 722 C C . ILE A 1 100 ? 4.282 -8.586 -4.181 1.00 86.94 100 ILE A C 1
ATOM 724 O O . ILE A 1 100 ? 4.178 -7.477 -4.703 1.00 86.94 100 ILE A O 1
ATOM 728 N N . HIS A 1 101 ? 5.035 -9.552 -4.704 1.00 85.19 101 HIS A N 1
ATOM 729 C CA . HIS A 1 101 ? 5.966 -9.406 -5.828 1.00 85.19 101 HIS A CA 1
ATOM 730 C C . HIS A 1 101 ? 5.729 -10.510 -6.864 1.00 85.19 101 HIS A C 1
ATOM 732 O O . HIS A 1 101 ? 6.595 -11.339 -7.139 1.00 85.19 101 HIS A O 1
ATOM 738 N N . VAL A 1 102 ? 4.509 -10.582 -7.402 1.00 76.44 102 VAL A N 1
ATOM 739 C CA . VAL A 1 102 ? 4.029 -11.739 -8.183 1.00 76.44 102 VAL A CA 1
ATOM 740 C C . VAL A 1 102 ? 4.894 -12.117 -9.394 1.00 76.44 102 VAL A C 1
ATOM 742 O O . VAL A 1 102 ? 4.900 -13.289 -9.761 1.00 76.44 102 VAL A O 1
ATOM 745 N N . MET A 1 103 ? 5.655 -11.186 -9.988 1.00 80.31 103 MET A N 1
ATOM 746 C CA . MET A 1 103 ? 6.547 -11.475 -11.125 1.00 80.31 103 MET A CA 1
ATOM 747 C C . MET A 1 103 ? 7.983 -11.830 -10.696 1.00 80.31 103 MET A C 1
ATOM 749 O O . MET A 1 103 ? 8.866 -11.947 -11.540 1.00 80.31 103 MET A O 1
ATOM 753 N N . SER A 1 104 ? 8.241 -12.019 -9.398 1.00 74.06 104 SER A N 1
ATOM 754 C CA . SER A 1 104 ? 9.534 -12.438 -8.839 1.00 74.06 104 SER A CA 1
ATOM 755 C C . SER A 1 104 ? 9.389 -13.774 -8.084 1.00 74.06 104 SER A C 1
ATOM 757 O O . SER A 1 104 ? 9.347 -13.781 -6.855 1.00 74.06 104 SER A O 1
ATOM 759 N N . PRO A 1 105 ? 9.321 -14.927 -8.781 1.00 68.62 105 PRO A N 1
ATOM 760 C CA . PRO A 1 105 ? 8.887 -16.213 -8.219 1.00 68.62 105 PRO A CA 1
ATOM 761 C C . PRO A 1 105 ? 9.583 -16.690 -6.931 1.00 68.62 105 PRO A C 1
ATOM 763 O O . PRO A 1 105 ? 8.864 -17.130 -6.033 1.00 68.62 105 PRO A O 1
ATOM 766 N N . PRO A 1 106 ? 10.918 -16.577 -6.755 1.00 72.81 106 PRO A N 1
ATOM 767 C CA . PRO A 1 106 ? 11.556 -17.007 -5.506 1.00 72.81 106 PRO A CA 1
ATOM 768 C C . PRO A 1 106 ? 11.269 -16.076 -4.317 1.00 72.81 106 PRO A C 1
ATOM 770 O O . PRO A 1 106 ? 11.533 -16.440 -3.177 1.00 72.81 106 PRO A O 1
ATOM 773 N N . VAL A 1 107 ? 10.742 -14.873 -4.559 1.00 75.38 107 VAL A N 1
ATOM 774 C CA . VAL A 1 107 ? 10.543 -13.822 -3.547 1.00 75.38 107 VAL A CA 1
ATOM 775 C C . VAL A 1 107 ? 9.169 -13.158 -3.663 1.00 75.38 107 VAL A C 1
ATOM 777 O O . VAL A 1 107 ? 9.005 -12.003 -3.272 1.00 75.38 107 VAL A O 1
ATOM 780 N N . ARG A 1 108 ? 8.178 -13.890 -4.195 1.00 80.44 108 ARG A N 1
ATOM 781 C CA . ARG A 1 108 ? 6.831 -13.372 -4.494 1.00 80.44 108 ARG A CA 1
ATOM 782 C C . ARG A 1 108 ? 6.083 -12.860 -3.268 1.00 80.44 108 ARG A C 1
ATOM 784 O O . ARG A 1 108 ? 5.200 -12.024 -3.406 1.00 80.44 108 ARG A O 1
ATOM 791 N N . LEU A 1 109 ? 6.430 -13.383 -2.097 1.00 85.75 109 LEU A N 1
ATOM 792 C CA . LEU A 1 109 ? 5.866 -13.018 -0.810 1.00 85.75 109 LEU A CA 1
ATOM 793 C C . LEU A 1 109 ? 7.013 -12.672 0.137 1.00 85.75 109 LEU A C 1
ATOM 795 O O . LEU A 1 109 ? 7.876 -13.512 0.391 1.00 85.75 109 LEU A O 1
ATOM 799 N N . ARG A 1 110 ? 7.026 -11.448 0.664 1.00 84.62 110 ARG A N 1
ATOM 800 C CA . ARG A 1 110 ? 8.023 -10.992 1.642 1.00 84.62 110 ARG A CA 1
ATOM 801 C C . ARG A 1 110 ? 7.335 -10.522 2.921 1.00 84.62 110 ARG A C 1
ATOM 803 O O . ARG A 1 110 ? 6.866 -9.386 2.961 1.00 84.62 110 ARG A O 1
ATOM 810 N N . PRO A 1 111 ? 7.262 -11.359 3.968 1.00 82.38 111 PRO A N 1
ATOM 811 C CA . PRO A 1 111 ? 6.757 -10.932 5.267 1.00 82.38 111 PRO A CA 1
ATOM 812 C C . PRO A 1 111 ? 7.636 -9.822 5.860 1.00 82.38 111 PRO A C 1
ATOM 814 O O . PRO A 1 111 ? 8.862 -9.890 5.792 1.00 82.38 111 PRO A O 1
ATOM 817 N N . GLN A 1 112 ? 7.014 -8.822 6.477 1.00 84.38 112 GLN A N 1
ATOM 818 C CA . GLN A 1 112 ? 7.679 -7.735 7.197 1.00 84.38 112 GLN A CA 1
ATOM 819 C C . GLN A 1 112 ? 7.122 -7.708 8.619 1.00 84.38 112 GLN A C 1
ATOM 821 O O . GLN A 1 112 ? 6.046 -7.178 8.862 1.00 84.38 112 GLN A O 1
ATOM 826 N N . GLY A 1 113 ? 7.790 -8.371 9.563 1.00 79.50 113 GLY A N 1
ATOM 827 C CA . GLY A 1 113 ? 7.285 -8.467 10.940 1.00 79.50 113 GLY A CA 1
ATOM 828 C C . GLY A 1 113 ? 5.997 -9.295 11.104 1.00 79.50 113 GLY A C 1
ATOM 829 O O . GLY A 1 113 ? 5.413 -9.284 12.183 1.00 79.50 113 GLY A O 1
ATOM 830 N N . LEU A 1 114 ? 5.567 -10.028 10.067 1.00 81.94 114 LEU A N 1
ATOM 831 C CA . LEU A 1 114 ? 4.477 -11.007 10.123 1.00 81.94 114 LEU A CA 1
ATOM 832 C C . LEU A 1 114 ? 5.015 -12.448 10.124 1.00 81.94 114 LEU A C 1
ATOM 834 O O . LEU A 1 11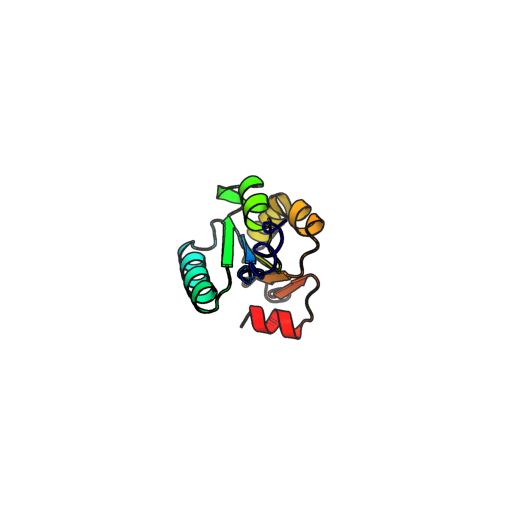4 ? 5.942 -12.748 9.365 1.00 81.94 114 LEU A O 1
ATOM 838 N N . PRO A 1 115 ? 4.404 -13.376 10.888 1.00 84.88 115 PRO A N 1
ATOM 839 C CA . PRO A 1 115 ? 4.665 -14.804 10.736 1.00 84.88 115 PRO A CA 1
ATOM 840 C C . PRO A 1 115 ? 4.366 -15.275 9.299 1.00 84.88 115 PRO A C 1
ATOM 842 O O . PRO A 1 115 ? 3.343 -14.868 8.738 1.00 84.88 115 PRO A O 1
ATOM 845 N N . PRO A 1 116 ? 5.169 -16.181 8.704 1.00 82.38 116 PRO A N 1
ATOM 846 C CA . PRO A 1 116 ? 4.977 -16.631 7.320 1.00 82.38 116 PRO A CA 1
ATOM 847 C C . PRO A 1 116 ? 3.565 -17.153 7.013 1.00 82.38 116 PRO A C 1
ATOM 849 O O . PRO A 1 116 ? 2.994 -16.811 5.983 1.00 82.38 116 PRO A O 1
ATOM 852 N N . ALA A 1 117 ? 2.957 -17.905 7.937 1.00 82.44 117 ALA A N 1
ATOM 853 C CA . ALA A 1 117 ? 1.591 -18.412 7.782 1.00 82.44 117 ALA A CA 1
ATOM 854 C C . ALA A 1 117 ? 0.533 -17.293 7.743 1.00 82.44 117 ALA A C 1
ATOM 856 O O . ALA A 1 117 ? -0.490 -17.416 7.074 1.00 82.44 117 ALA A O 1
ATOM 857 N N . GLN A 1 118 ? 0.762 -16.186 8.453 1.00 80.06 118 GLN A N 1
ATOM 858 C CA . GLN A 1 118 ? -0.130 -15.030 8.402 1.00 80.06 118 GLN A CA 1
ATOM 859 C C . GLN A 1 118 ? 0.064 -14.240 7.109 1.00 80.06 118 GLN A C 1
ATOM 861 O O . GLN A 1 118 ? -0.925 -13.840 6.509 1.00 80.06 118 GLN A O 1
ATOM 866 N N . ALA A 1 119 ? 1.305 -14.078 6.646 1.00 81.94 119 ALA A N 1
ATOM 867 C CA . ALA A 1 119 ? 1.584 -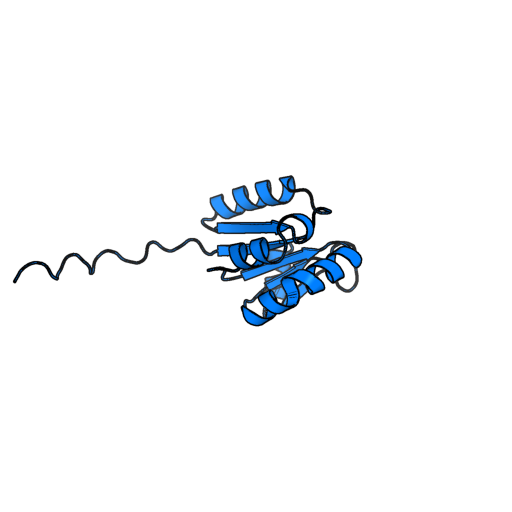13.455 5.356 1.00 81.94 119 ALA A CA 1
ATOM 868 C C . ALA A 1 119 ? 0.964 -14.243 4.189 1.00 81.94 119 ALA A C 1
ATOM 870 O O . ALA A 1 119 ? 0.413 -13.631 3.281 1.00 81.94 119 ALA A O 1
ATOM 871 N N . GLN A 1 120 ? 0.991 -15.582 4.239 1.00 82.06 120 GLN A N 1
ATOM 872 C CA . GLN A 1 120 ? 0.353 -16.424 3.222 1.00 82.06 120 GLN A CA 1
ATOM 873 C C . GLN A 1 120 ? -1.167 -16.210 3.178 1.00 82.06 120 GLN A C 1
ATOM 875 O O . GLN A 1 120 ? -1.713 -16.030 2.101 1.00 82.06 120 GLN A O 1
ATOM 880 N N . ARG A 1 121 ? -1.836 -16.105 4.336 1.00 82.44 121 ARG A N 1
ATOM 881 C CA . ARG A 1 121 ? -3.280 -15.798 4.403 1.00 82.44 121 ARG A CA 1
ATOM 882 C C . ARG A 1 121 ? -3.662 -14.415 3.868 1.00 82.44 121 ARG A C 1
ATOM 884 O O . ARG A 1 121 ? -4.812 -14.221 3.517 1.00 82.44 121 ARG A O 1
ATOM 891 N N . VAL A 1 122 ? -2.743 -13.446 3.884 1.00 79.12 122 VAL A N 1
ATOM 892 C CA . VAL A 1 122 ? -2.969 -12.124 3.264 1.00 79.12 122 VAL A CA 1
ATOM 893 C C . VAL A 1 122 ? -2.768 -12.191 1.746 1.00 79.12 122 VAL A C 1
ATOM 895 O O . VAL A 1 122 ? -3.294 -11.355 1.018 1.00 79.12 122 VAL A O 1
ATOM 898 N N . PHE A 1 123 ? -1.969 -13.151 1.280 1.00 78.25 123 PHE A N 1
ATOM 899 C CA . PHE A 1 123 ? -1.674 -13.350 -0.131 1.00 78.25 123 PHE A CA 1
ATOM 900 C C . PHE A 1 123 ? -2.749 -14.160 -0.869 1.00 78.25 123 PHE A C 1
ATOM 902 O O . PHE A 1 123 ? -3.028 -13.845 -2.027 1.00 78.25 123 PHE A O 1
ATOM 909 N N . ASP A 1 124 ? -3.272 -15.208 -0.227 1.00 77.69 124 ASP A N 1
ATOM 910 C CA . ASP A 1 124 ? -4.346 -16.069 -0.746 1.00 77.69 124 ASP A CA 1
ATOM 911 C C . ASP A 1 124 ? -5.679 -15.311 -0.879 1.00 77.69 124 ASP A C 1
ATOM 913 O O . ASP A 1 124 ? -6.361 -15.521 -1.910 1.00 77.69 124 ASP A O 1
#

Radius of gyration: 17.01 Å; chains: 1; bounding box: 37×38×54 Å

pLDDT: mean 85.05, std 16.23, range [40.0, 97.88]